Protein AF-A0AAW0FNQ1-F1 (afdb_monomer)

Secondary structure (DSSP, 8-state):
--TT-SS-SSS--HHHHHHHHHHTSTTS-HHHHHHHHHHHH-SS-SSEEEHHHHHHHHHHHHTTSS-HHHHHHHHHHHHHHH-SS-SSEEEHHHHHHHHHHHHT---

Structure (mmCIF, N/CA/C/O backbone):
data_AF-A0AAW0FNQ1-F1
#
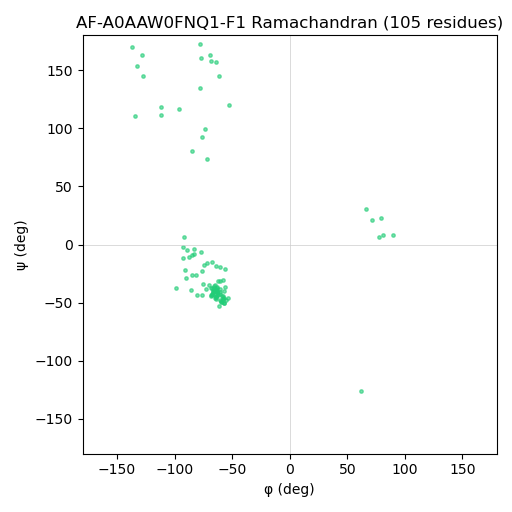_entry.id   AF-A0AAW0FNQ1-F1
#
loop_
_atom_site.group_PDB
_atom_site.id
_atom_site.type_symbol
_atom_site.label_atom_id
_atom_site.label_alt_id
_atom_site.label_comp_id
_atom_site.label_asym_id
_atom_site.label_entity_id
_atom_site.label_seq_id
_atom_site.pdbx_PDB_ins_code
_atom_site.Cartn_x
_atom_site.Cartn_y
_atom_site.Cartn_z
_atom_site.occupancy
_atom_site.B_iso_or_equiv
_atom_site.auth_seq_id
_atom_site.auth_comp_id
_atom_site.auth_asym_id
_atom_site.auth_atom_id
_atom_site.pdbx_PDB_model_num
ATOM 1 N N . MET A 1 1 ? 7.814 -6.799 -12.445 1.00 52.03 1 MET A N 1
ATOM 2 C CA . MET A 1 1 ? 6.897 -6.553 -11.308 1.00 52.03 1 MET A CA 1
ATOM 3 C C . MET A 1 1 ? 7.119 -5.100 -10.985 1.00 52.03 1 MET A C 1
ATOM 5 O O . MET A 1 1 ? 7.934 -4.783 -10.132 1.00 52.03 1 MET A O 1
ATOM 9 N N . ASP A 1 2 ? 6.530 -4.226 -11.792 1.00 63.97 2 ASP A N 1
ATOM 10 C CA . ASP A 1 2 ? 6.975 -2.843 -11.866 1.00 63.97 2 ASP A CA 1
ATOM 11 C C . ASP A 1 2 ? 5.741 -1.954 -11.821 1.00 63.97 2 ASP A C 1
ATOM 13 O O . ASP A 1 2 ? 4.928 -1.927 -12.737 1.00 63.97 2 ASP A O 1
ATOM 17 N N . VAL A 1 3 ? 5.583 -1.243 -10.705 1.00 67.25 3 VAL A N 1
ATOM 18 C CA . VAL A 1 3 ? 4.489 -0.284 -10.451 1.00 67.25 3 VAL A CA 1
ATOM 19 C C . VAL A 1 3 ? 4.425 0.799 -11.535 1.00 67.25 3 VAL A C 1
ATOM 21 O O . VAL A 1 3 ? 3.395 1.438 -11.728 1.00 67.25 3 VAL A O 1
ATOM 24 N N . PHE A 1 4 ? 5.537 0.995 -12.241 1.00 72.19 4 PHE A N 1
ATOM 25 C CA . PHE A 1 4 ? 5.675 1.953 -13.324 1.00 72.19 4 PHE A CA 1
ATOM 26 C C . PHE A 1 4 ? 5.337 1.372 -14.704 1.00 72.19 4 PHE A C 1
ATOM 28 O O . PHE A 1 4 ? 4.989 2.157 -15.566 1.00 72.19 4 PHE A O 1
ATOM 35 N N . ASP A 1 5 ? 5.398 0.052 -14.899 1.00 81.94 5 ASP A N 1
ATOM 36 C CA . ASP A 1 5 ? 5.090 -0.631 -16.170 1.00 81.94 5 ASP A CA 1
ATOM 37 C C . ASP A 1 5 ? 3.572 -0.876 -16.265 1.00 81.94 5 ASP A C 1
ATOM 39 O O . ASP A 1 5 ? 3.055 -1.923 -15.861 1.00 81.94 5 ASP A O 1
ATOM 43 N N . GLU A 1 6 ? 2.814 0.146 -16.658 1.00 79.25 6 GLU A N 1
ATOM 44 C CA . GLU A 1 6 ? 1.353 0.093 -16.728 1.00 79.25 6 GLU A CA 1
ATOM 45 C C . GLU A 1 6 ? 0.871 -0.813 -17.864 1.00 79.25 6 GLU A C 1
ATOM 47 O O . GLU A 1 6 ? -0.140 -1.500 -17.687 1.00 79.25 6 GLU A O 1
ATOM 52 N N . ASP A 1 7 ? 1.592 -0.856 -18.985 1.00 82.56 7 ASP A N 1
ATOM 53 C CA . ASP A 1 7 ? 1.212 -1.654 -20.154 1.00 82.56 7 ASP A CA 1
ATOM 54 C C . ASP A 1 7 ? 1.664 -3.126 -20.088 1.00 82.56 7 ASP A C 1
ATOM 56 O O . ASP A 1 7 ? 1.200 -3.954 -20.880 1.00 82.56 7 ASP A O 1
ATOM 60 N N . GLY A 1 8 ? 2.495 -3.479 -19.102 1.00 81.56 8 GLY A N 1
ATOM 61 C CA . GLY A 1 8 ? 2.988 -4.837 -18.891 1.00 81.56 8 GLY A CA 1
ATOM 62 C C . GLY A 1 8 ? 4.006 -5.267 -19.945 1.00 81.56 8 GLY A C 1
ATOM 63 O O . GLY A 1 8 ? 4.191 -6.469 -20.166 1.00 81.56 8 GLY A O 1
ATOM 64 N N . SER A 1 9 ? 4.647 -4.311 -20.621 1.00 84.69 9 SER A N 1
ATOM 65 C CA . SER A 1 9 ? 5.669 -4.557 -21.639 1.00 84.69 9 SER A CA 1
ATOM 66 C C . SER A 1 9 ? 6.952 -5.162 -21.064 1.00 84.69 9 SER A C 1
ATOM 68 O O . SER A 1 9 ? 7.777 -5.690 -21.817 1.00 84.69 9 SER A O 1
ATOM 70 N N . GLY A 1 10 ? 7.135 -5.120 -19.741 1.00 82.69 10 GLY A N 1
ATOM 71 C CA . GLY A 1 10 ? 8.364 -5.517 -19.058 1.00 82.69 10 GLY A CA 1
ATOM 72 C C . GLY A 1 10 ? 9.465 -4.458 -19.145 1.00 82.69 10 GLY A C 1
ATOM 73 O O . GLY A 1 10 ? 10.600 -4.717 -18.737 1.00 82.69 10 GLY A O 1
ATOM 74 N N . THR A 1 11 ? 9.153 -3.278 -19.684 1.00 84.12 11 THR A N 1
ATOM 75 C CA . THR A 1 11 ? 10.036 -2.112 -19.759 1.00 84.12 11 THR A CA 1
ATOM 76 C C . THR A 1 11 ? 9.286 -0.877 -19.294 1.00 84.12 11 THR A C 1
ATOM 78 O O . THR A 1 11 ? 8.077 -0.829 -19.405 1.00 84.12 11 THR A O 1
ATOM 81 N N . ILE A 1 12 ? 10.004 0.126 -18.787 1.00 84.75 12 ILE A N 1
ATOM 82 C CA . ILE A 1 12 ? 9.392 1.406 -18.418 1.00 84.75 12 ILE A CA 1
ATOM 83 C C . ILE A 1 12 ? 9.584 2.368 -19.587 1.00 84.75 12 ILE A C 1
ATOM 85 O O . ILE A 1 12 ? 10.724 2.722 -19.917 1.00 84.75 12 ILE A O 1
ATOM 89 N N . ASP A 1 13 ? 8.490 2.803 -20.201 1.00 85.38 13 ASP A N 1
ATOM 90 C CA . ASP A 1 13 ? 8.519 3.834 -21.227 1.00 85.38 13 ASP A CA 1
ATOM 91 C C . ASP A 1 13 ? 8.661 5.249 -20.626 1.00 85.38 13 ASP A C 1
ATOM 93 O O . ASP A 1 13 ? 8.657 5.477 -19.412 1.00 85.38 13 ASP A O 1
ATOM 97 N N . PHE A 1 14 ? 8.853 6.253 -21.484 1.00 83.00 14 PHE A N 1
ATOM 98 C CA . PHE A 1 14 ? 9.047 7.623 -21.008 1.00 83.00 14 PHE A CA 1
ATOM 99 C C . PHE A 1 14 ? 7.803 8.200 -20.314 1.00 83.00 14 PHE A C 1
ATOM 101 O O . PHE A 1 14 ? 7.930 8.963 -19.355 1.00 83.00 14 PHE A O 1
ATOM 108 N N . GLN A 1 15 ? 6.604 7.865 -20.785 1.00 83.81 15 GLN A N 1
ATOM 109 C CA . GLN A 1 15 ? 5.351 8.328 -20.199 1.00 83.81 15 GLN A CA 1
ATOM 110 C C . GLN A 1 15 ? 5.135 7.704 -18.817 1.00 83.81 15 GLN A C 1
ATOM 112 O O . GLN A 1 15 ? 4.805 8.418 -17.867 1.00 83.81 15 GLN A O 1
ATOM 117 N N . GLU A 1 16 ? 5.376 6.409 -18.692 1.00 83.75 16 GLU A N 1
ATOM 118 C CA . GLU A 1 16 ? 5.364 5.638 -17.453 1.00 83.75 16 GLU A CA 1
ATOM 119 C C . GLU A 1 16 ? 6.360 6.190 -16.431 1.00 83.75 16 GLU A C 1
ATOM 121 O O . GLU A 1 16 ? 6.008 6.486 -15.284 1.00 83.75 16 GLU A O 1
ATOM 126 N N . PHE A 1 17 ? 7.588 6.459 -16.876 1.00 81.06 17 PHE A N 1
ATOM 127 C CA . PHE A 1 17 ? 8.627 7.068 -16.054 1.00 81.06 17 PHE A CA 1
ATOM 128 C C . PHE A 1 17 ? 8.221 8.453 -15.525 1.00 81.06 17 PHE A C 1
ATOM 130 O O . PHE A 1 17 ? 8.336 8.733 -14.327 1.00 81.06 17 PHE A O 1
ATOM 137 N N . ILE A 1 18 ? 7.718 9.333 -16.399 1.00 82.88 18 ILE A N 1
ATOM 138 C CA . ILE A 1 18 ? 7.280 10.683 -16.014 1.00 82.88 18 ILE A CA 1
ATOM 139 C C . ILE A 1 18 ? 6.067 10.627 -15.084 1.00 82.88 18 ILE A C 1
ATOM 141 O O . ILE A 1 18 ? 6.014 11.378 -14.108 1.00 82.88 18 ILE A O 1
ATOM 145 N N . THR A 1 19 ? 5.121 9.727 -15.346 1.00 79.25 19 THR A N 1
ATOM 146 C CA . THR A 1 19 ? 3.940 9.515 -14.501 1.00 79.25 19 THR A CA 1
ATOM 147 C C . THR A 1 19 ? 4.368 9.096 -13.100 1.00 79.25 19 THR A C 1
ATOM 149 O O . THR A 1 19 ? 3.967 9.731 -12.121 1.00 79.25 19 THR A O 1
ATOM 152 N N . GLY A 1 20 ? 5.284 8.133 -13.005 1.00 79.50 20 GLY A N 1
ATOM 153 C CA . GLY A 1 20 ? 5.875 7.697 -11.748 1.00 79.50 20 GLY A CA 1
ATOM 154 C C . GLY A 1 20 ? 6.559 8.814 -10.964 1.00 79.50 20 GLY A C 1
ATOM 155 O O . GLY A 1 20 ? 6.264 9.030 -9.790 1.00 79.50 20 GLY A O 1
ATOM 156 N N . LEU A 1 21 ? 7.437 9.581 -11.614 1.00 79.62 21 LEU A N 1
ATOM 157 C CA . LEU A 1 21 ? 8.129 10.701 -10.969 1.00 79.62 21 LEU A CA 1
ATOM 158 C C . LEU A 1 21 ? 7.179 11.826 -10.550 1.00 79.62 21 LEU A C 1
ATOM 160 O O . LEU A 1 21 ? 7.387 12.467 -9.515 1.00 79.62 21 LEU A O 1
ATOM 164 N N . SER A 1 22 ? 6.127 12.069 -11.33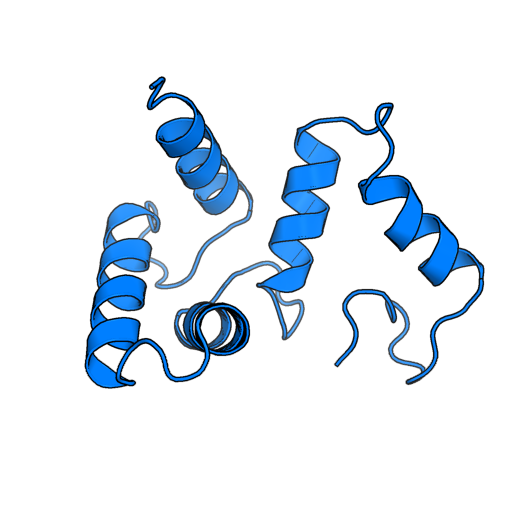3 1.00 81.75 22 SER A N 1
ATOM 165 C CA . SER A 1 22 ? 5.143 13.106 -11.034 1.00 81.75 22 SER A CA 1
ATOM 166 C C . SER A 1 22 ? 4.420 12.841 -9.713 1.00 81.75 22 SER A C 1
ATOM 168 O O . SER A 1 22 ? 4.133 13.795 -8.989 1.00 81.75 22 SER A O 1
ATOM 170 N N . ALA A 1 23 ? 4.230 11.576 -9.320 1.00 79.75 23 ALA A N 1
ATOM 171 C CA . ALA A 1 23 ? 3.617 11.216 -8.042 1.00 79.75 23 ALA A CA 1
ATOM 172 C C . ALA A 1 23 ? 4.378 11.802 -6.833 1.00 79.75 23 ALA A C 1
ATOM 174 O O . ALA A 1 23 ? 3.774 12.182 -5.828 1.00 79.75 23 ALA A O 1
ATOM 175 N N . PHE A 1 24 ? 5.697 11.975 -6.952 1.00 76.94 24 PHE A N 1
ATOM 176 C CA . PHE A 1 24 ? 6.557 12.512 -5.893 1.00 76.94 24 PHE A CA 1
ATOM 177 C C . PHE A 1 24 ? 6.697 14.039 -5.916 1.00 76.94 24 PHE A C 1
ATOM 179 O O . PHE A 1 24 ? 7.279 14.624 -5.0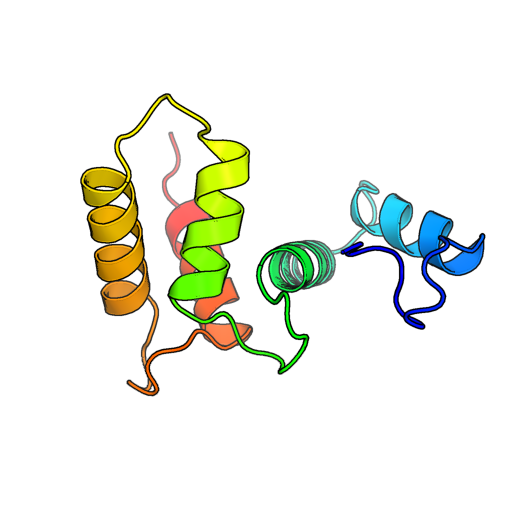00 1.00 76.94 24 PHE A O 1
ATOM 186 N N . SER A 1 25 ? 6.135 14.716 -6.920 1.00 83.25 25 SER A N 1
ATOM 187 C CA . SER A 1 25 ? 6.160 16.176 -7.001 1.00 83.25 25 SER A CA 1
ATOM 188 C C . SER A 1 25 ? 5.449 16.826 -5.807 1.00 83.25 25 SER A C 1
ATOM 190 O O . SER A 1 25 ? 4.418 16.363 -5.305 1.00 83.25 25 SER A O 1
ATOM 192 N N . GLY A 1 26 ? 5.973 17.970 -5.361 1.00 80.81 26 GLY A N 1
ATOM 193 C CA . GLY A 1 26 ? 5.330 18.796 -4.334 1.00 80.81 26 GLY A CA 1
ATOM 194 C C . GLY A 1 26 ? 3.973 19.367 -4.767 1.00 80.81 26 GLY A C 1
ATOM 195 O O . GLY A 1 26 ? 3.184 19.757 -3.915 1.00 80.81 26 GLY A O 1
ATOM 196 N N . LYS A 1 27 ? 3.688 19.393 -6.077 1.00 83.69 27 LYS A N 1
ATOM 197 C CA . LYS A 1 27 ? 2.421 19.888 -6.644 1.00 83.69 27 LYS A CA 1
ATOM 198 C C . LYS A 1 27 ? 1.325 18.821 -6.722 1.00 83.69 27 LYS A C 1
ATOM 200 O O . LYS A 1 27 ? 0.181 19.159 -7.007 1.00 83.69 27 LYS A O 1
ATOM 205 N N . THR A 1 28 ? 1.668 17.558 -6.491 1.00 83.75 28 THR A N 1
ATOM 206 C CA . THR A 1 28 ? 0.740 16.432 -6.612 1.00 83.75 28 THR A CA 1
ATOM 207 C C . THR A 1 28 ? -0.172 16.366 -5.401 1.00 83.75 28 THR A C 1
ATOM 209 O O . THR A 1 28 ? 0.284 16.504 -4.261 1.00 83.75 28 THR A O 1
ATOM 212 N N . SER A 1 29 ? -1.467 16.175 -5.649 1.00 87.12 29 SER A N 1
ATOM 213 C CA . SER A 1 29 ? -2.469 16.164 -4.591 1.00 87.12 29 SER A CA 1
ATOM 214 C C . SER A 1 29 ? -2.245 14.996 -3.623 1.00 87.12 29 SER A C 1
ATOM 216 O O . SER A 1 29 ? -1.642 13.975 -3.966 1.00 87.12 29 SER A O 1
ATOM 218 N N . LYS A 1 30 ? -2.753 15.122 -2.391 1.00 84.50 30 LYS A N 1
ATOM 219 C CA . LYS A 1 30 ? -2.687 14.030 -1.407 1.00 84.50 30 LYS A CA 1
ATOM 220 C C . LYS A 1 30 ? -3.356 12.758 -1.941 1.00 84.50 30 LYS A C 1
ATOM 222 O O . LYS A 1 30 ? -2.826 11.672 -1.738 1.00 84.50 30 LYS A O 1
ATOM 227 N N . ILE A 1 31 ? -4.489 12.893 -2.635 1.00 87.56 31 ILE A N 1
ATOM 228 C CA . ILE A 1 31 ? -5.242 11.743 -3.144 1.00 87.56 31 ILE A CA 1
ATOM 229 C C . ILE A 1 31 ? -4.482 11.007 -4.251 1.00 87.56 31 ILE A C 1
ATOM 231 O O . ILE A 1 31 ? -4.468 9.781 -4.252 1.00 87.56 31 ILE A O 1
ATOM 235 N N . ASP A 1 32 ? -3.771 11.727 -5.120 1.00 87.56 32 ASP A N 1
ATOM 236 C CA . ASP A 1 32 ? -2.959 11.110 -6.174 1.00 87.56 32 ASP A CA 1
ATOM 237 C C . ASP A 1 32 ? -1.752 10.369 -5.586 1.00 87.56 32 ASP A C 1
ATOM 239 O O . ASP A 1 32 ? -1.419 9.273 -6.029 1.00 87.56 32 ASP A O 1
ATOM 243 N N . LYS A 1 33 ? -1.142 10.913 -4.522 1.00 85.75 33 LYS A N 1
ATOM 244 C CA . LYS A 1 33 ? -0.080 10.221 -3.771 1.00 85.75 33 LYS A CA 1
ATOM 245 C C . LYS A 1 33 ? -0.585 8.942 -3.114 1.00 85.75 33 LYS A C 1
ATOM 247 O O . LYS A 1 33 ? 0.108 7.931 -3.146 1.00 85.75 33 LYS A O 1
ATOM 252 N N . LEU A 1 34 ? -1.789 8.976 -2.543 1.00 89.25 34 LEU A N 1
ATOM 253 C CA . LEU A 1 34 ? -2.414 7.795 -1.948 1.00 89.25 34 LEU A CA 1
ATOM 254 C C . LEU A 1 34 ? -2.767 6.750 -3.005 1.00 89.25 34 LEU A C 1
ATOM 256 O O . LEU A 1 34 ? -2.537 5.573 -2.769 1.00 89.25 34 LEU A O 1
ATOM 260 N N . ARG A 1 35 ? -3.256 7.162 -4.181 1.00 90.50 35 ARG A N 1
ATOM 261 C CA . ARG A 1 35 ? -3.491 6.248 -5.312 1.00 90.50 35 ARG A CA 1
ATOM 262 C C . ARG A 1 35 ? -2.206 5.595 -5.791 1.00 90.50 35 ARG A C 1
ATOM 264 O O . ARG A 1 35 ? -2.190 4.397 -6.041 1.00 90.50 35 ARG A O 1
ATOM 271 N N . PHE A 1 36 ? -1.133 6.370 -5.901 1.00 87.94 36 PHE A N 1
ATOM 272 C CA . PHE A 1 36 ? 0.164 5.824 -6.274 1.00 87.94 36 PHE A CA 1
ATOM 273 C C . PHE A 1 36 ? 0.679 4.834 -5.222 1.00 87.94 36 PHE A C 1
ATOM 275 O O . PHE A 1 36 ? 1.124 3.751 -5.577 1.00 87.94 36 PHE A O 1
ATOM 282 N N . ALA A 1 37 ? 0.556 5.161 -3.931 1.00 88.31 37 ALA A N 1
ATOM 283 C CA . ALA A 1 37 ? 0.902 4.235 -2.857 1.00 88.31 37 ALA A CA 1
ATOM 284 C C . ALA A 1 37 ? 0.058 2.953 -2.910 1.00 88.31 37 ALA A C 1
ATOM 286 O O . ALA A 1 37 ? 0.614 1.872 -2.783 1.00 88.31 37 ALA A O 1
ATOM 287 N N . PHE A 1 38 ? -1.250 3.062 -3.154 1.00 91.62 38 PHE A N 1
ATOM 288 C CA . PHE A 1 38 ? -2.148 1.915 -3.293 1.00 91.62 38 PHE A CA 1
ATOM 289 C C . PHE A 1 38 ? -1.686 0.959 -4.402 1.00 91.62 38 PHE A C 1
ATOM 291 O O . PHE A 1 38 ? -1.545 -0.230 -4.149 1.00 91.62 38 PHE A O 1
ATOM 298 N N . LYS A 1 39 ? -1.318 1.489 -5.578 1.00 90.31 39 LYS A N 1
ATOM 299 C CA . LYS A 1 39 ? -0.764 0.705 -6.701 1.00 90.31 39 LYS A CA 1
ATOM 300 C C . LYS A 1 39 ? 0.545 -0.033 -6.383 1.00 90.31 39 LYS A C 1
ATOM 302 O O . LYS A 1 39 ? 0.929 -0.923 -7.129 1.00 90.31 39 LYS A O 1
ATOM 307 N N . ILE A 1 40 ? 1.278 0.368 -5.341 1.00 87.50 40 ILE A N 1
ATOM 308 C CA . ILE A 1 40 ? 2.475 -0.367 -4.900 1.00 87.50 40 ILE A CA 1
ATOM 309 C C . ILE A 1 40 ? 2.072 -1.641 -4.150 1.00 87.50 40 ILE A C 1
ATOM 311 O O . ILE A 1 40 ? 2.793 -2.632 -4.226 1.00 87.50 40 ILE A O 1
ATOM 315 N N . TYR A 1 41 ? 0.957 -1.596 -3.417 1.00 90.50 41 TYR A N 1
ATOM 316 C CA . TYR A 1 41 ? 0.446 -2.721 -2.636 1.00 90.50 41 TYR A CA 1
ATOM 317 C C . TYR A 1 41 ? -0.424 -3.673 -3.459 1.00 90.50 41 TYR A C 1
ATOM 319 O O . TYR A 1 41 ? -0.290 -4.871 -3.267 1.00 90.50 41 TYR A O 1
ATOM 327 N N . ASP A 1 42 ? -1.264 -3.151 -4.353 1.00 93.56 42 ASP A N 1
ATOM 328 C CA . ASP A 1 42 ? -2.101 -3.919 -5.289 1.00 93.56 42 ASP A CA 1
ATOM 329 C C . ASP A 1 42 ? -1.227 -4.458 -6.440 1.00 93.56 42 ASP A C 1
ATOM 331 O O . ASP A 1 42 ? -0.911 -3.750 -7.403 1.00 93.56 42 ASP A O 1
ATOM 335 N N . ILE A 1 43 ? -0.731 -5.685 -6.275 1.00 87.81 43 ILE A N 1
ATOM 336 C CA . ILE A 1 43 ? 0.268 -6.307 -7.152 1.00 87.81 43 ILE A CA 1
ATOM 337 C C . ILE A 1 43 ? -0.404 -6.866 -8.402 1.00 87.81 43 ILE A C 1
ATOM 339 O O . ILE A 1 43 ? 0.155 -6.743 -9.499 1.00 87.81 43 ILE A O 1
ATOM 343 N N . ASP A 1 44 ? -1.550 -7.524 -8.239 1.00 90.56 44 ASP A N 1
ATOM 344 C CA . ASP A 1 44 ? -2.276 -8.144 -9.346 1.00 90.56 44 ASP A CA 1
ATOM 345 C C . ASP A 1 44 ? -3.180 -7.166 -10.118 1.00 90.56 44 ASP A C 1
ATOM 347 O O . ASP A 1 44 ? -3.612 -7.486 -11.232 1.00 90.56 44 ASP A O 1
ATOM 351 N N . ARG A 1 45 ? -3.335 -5.937 -9.606 1.00 89.56 45 ARG A N 1
ATOM 352 C CA . ARG A 1 45 ? -4.093 -4.826 -10.197 1.00 89.56 45 ARG A CA 1
ATOM 353 C C . ARG A 1 45 ? -5.591 -5.100 -10.267 1.00 89.56 45 ARG A C 1
ATOM 355 O O . ARG A 1 45 ? -6.260 -4.595 -11.177 1.00 89.56 45 ARG A O 1
ATOM 362 N N . ASP A 1 46 ? -6.130 -5.877 -9.333 1.00 93.69 46 ASP A N 1
ATOM 363 C CA . ASP A 1 46 ? -7.569 -6.124 -9.235 1.00 93.69 46 ASP A CA 1
ATOM 364 C C . ASP A 1 46 ? -8.346 -4.948 -8.603 1.00 93.69 46 ASP A C 1
ATOM 366 O O . ASP A 1 46 ? -9.583 -4.923 -8.641 1.00 93.69 46 ASP A O 1
ATOM 370 N N . GLY A 1 47 ? -7.634 -3.930 -8.103 1.00 94.69 47 GLY A N 1
ATOM 371 C CA . GLY A 1 47 ? -8.201 -2.747 -7.461 1.00 94.69 47 GLY A CA 1
ATOM 372 C C . GLY A 1 47 ? -8.395 -2.895 -5.952 1.00 94.69 47 GLY A C 1
ATOM 373 O O . GLY A 1 47 ? -9.002 -2.011 -5.335 1.00 94.69 47 GLY A O 1
ATOM 374 N N . TYR A 1 48 ? -7.883 -3.972 -5.365 1.00 96.62 48 TYR A N 1
ATOM 375 C CA . TYR A 1 48 ? -7.906 -4.274 -3.947 1.00 96.62 48 TYR A CA 1
ATOM 376 C C . TYR A 1 48 ? -6.498 -4.615 -3.454 1.00 96.62 48 TYR A C 1
ATOM 378 O O . TYR A 1 48 ? -5.588 -4.877 -4.224 1.00 96.62 48 TYR A O 1
ATOM 386 N N . ILE A 1 49 ? -6.300 -4.566 -2.138 1.00 96.56 49 ILE A N 1
ATOM 387 C CA . ILE A 1 49 ? -5.082 -5.087 -1.512 1.00 96.56 49 ILE A CA 1
ATOM 388 C C . ILE A 1 49 ? -5.473 -6.311 -0.698 1.00 96.56 49 ILE A C 1
ATOM 390 O O . ILE A 1 49 ? -6.147 -6.202 0.330 1.00 96.56 49 ILE A O 1
ATOM 394 N N . GLY A 1 50 ? -5.036 -7.479 -1.147 1.00 96.31 50 GLY A N 1
ATOM 395 C CA . GLY A 1 50 ? -5.181 -8.725 -0.412 1.00 96.31 50 GLY A CA 1
ATOM 396 C C . GLY A 1 50 ? -4.175 -8.855 0.736 1.00 96.31 50 GLY A C 1
ATOM 397 O O . GLY A 1 50 ? -3.104 -8.243 0.749 1.00 96.31 50 GLY A O 1
ATOM 398 N N . ASN A 1 51 ? -4.479 -9.743 1.688 1.00 95.75 51 ASN A N 1
ATOM 399 C CA . ASN A 1 51 ? -3.589 -10.065 2.812 1.00 95.75 51 ASN A CA 1
ATOM 400 C C . ASN A 1 51 ? -2.174 -10.474 2.345 1.00 95.75 51 ASN A C 1
ATOM 402 O O . ASN A 1 51 ? -1.173 -9.969 2.854 1.00 95.75 51 ASN A O 1
ATOM 406 N N . GLY A 1 52 ? -2.093 -11.344 1.333 1.00 95.12 52 GLY A N 1
ATOM 407 C CA . GLY A 1 52 ? -0.817 -11.815 0.792 1.00 95.12 52 GLY A CA 1
ATOM 408 C C . GLY A 1 52 ? -0.010 -10.711 0.109 1.00 95.12 52 GLY A C 1
ATOM 409 O O . GLY A 1 52 ? 1.209 -10.654 0.261 1.00 95.12 52 GLY A O 1
ATOM 410 N N . GLU A 1 53 ? -0.673 -9.800 -0.599 1.00 94.69 53 GLU A N 1
ATOM 411 C CA . GLU A 1 53 ? -0.005 -8.679 -1.261 1.00 94.69 53 GLU A CA 1
ATOM 412 C C . GLU A 1 53 ? 0.550 -7.686 -0.239 1.00 94.69 53 GLU A C 1
ATOM 414 O O . GLU A 1 53 ? 1.719 -7.292 -0.309 1.00 94.69 53 GLU A O 1
ATOM 419 N N . LEU A 1 54 ? -0.243 -7.379 0.793 1.00 93.50 54 LEU A N 1
ATOM 420 C CA . LEU A 1 54 ? 0.193 -6.562 1.919 1.00 93.50 54 LEU A CA 1
ATOM 421 C C . LEU A 1 54 ? 1.417 -7.176 2.617 1.00 93.50 54 LEU A C 1
ATOM 423 O O . LEU A 1 54 ? 2.389 -6.465 2.889 1.00 93.50 54 LEU A O 1
ATOM 427 N N . PHE A 1 55 ? 1.409 -8.492 2.853 1.00 94.44 55 PHE A N 1
ATOM 428 C CA . PHE A 1 55 ? 2.550 -9.213 3.420 1.00 94.44 55 PHE A CA 1
ATOM 429 C C . PHE A 1 55 ? 3.801 -9.089 2.549 1.00 94.44 55 PHE A C 1
ATOM 431 O O . PHE A 1 55 ? 4.867 -8.740 3.061 1.00 94.44 55 PHE A O 1
ATOM 438 N N . ILE A 1 56 ? 3.685 -9.342 1.241 1.00 92.31 56 ILE A N 1
ATOM 439 C CA . ILE A 1 56 ? 4.816 -9.291 0.304 1.00 92.31 56 ILE A CA 1
ATOM 440 C C . ILE A 1 56 ? 5.473 -7.912 0.346 1.00 92.31 56 ILE A C 1
ATOM 442 O O . ILE A 1 56 ? 6.689 -7.809 0.536 1.00 92.31 56 ILE A O 1
ATOM 446 N N . VAL A 1 57 ? 4.677 -6.850 0.228 1.00 89.31 57 VAL A N 1
ATOM 447 C CA . VAL A 1 57 ? 5.205 -5.485 0.198 1.00 89.31 57 VAL A CA 1
ATOM 448 C C . VAL A 1 57 ? 5.817 -5.097 1.542 1.00 89.31 57 VAL A C 1
ATOM 450 O O . VAL A 1 57 ? 6.935 -4.575 1.575 1.00 89.31 57 VAL A O 1
ATOM 453 N N . MET A 1 58 ? 5.171 -5.414 2.670 1.00 88.44 58 MET A N 1
ATOM 454 C CA . MET A 1 58 ? 5.772 -5.152 3.982 1.00 88.44 58 MET A CA 1
ATOM 455 C C . MET A 1 58 ? 7.064 -5.954 4.199 1.00 88.44 58 MET A C 1
ATOM 457 O O . MET A 1 58 ? 8.027 -5.425 4.763 1.00 88.44 58 MET A O 1
ATOM 461 N N . LYS A 1 59 ? 7.137 -7.199 3.710 1.00 89.75 59 LYS A N 1
ATOM 462 C CA . LYS A 1 59 ? 8.342 -8.030 3.808 1.00 89.75 59 LYS A CA 1
ATOM 463 C C . LYS A 1 59 ? 9.504 -7.432 3.026 1.00 89.75 59 LYS A C 1
ATOM 465 O O . LYS A 1 59 ? 10.632 -7.447 3.518 1.00 89.75 59 LYS A O 1
ATOM 470 N N . MET A 1 60 ? 9.238 -6.859 1.853 1.00 86.62 60 MET A N 1
ATOM 471 C CA . MET A 1 60 ? 10.249 -6.142 1.072 1.00 86.62 60 MET A CA 1
ATOM 472 C C . MET A 1 60 ? 10.781 -4.904 1.808 1.00 86.62 60 MET A C 1
ATOM 474 O O . MET A 1 60 ? 11.978 -4.634 1.744 1.00 86.62 60 MET A O 1
ATOM 478 N N . MET A 1 61 ? 9.928 -4.178 2.542 1.00 82.19 61 MET A N 1
ATOM 479 C CA . MET A 1 61 ? 10.333 -2.977 3.287 1.00 82.19 61 MET A CA 1
ATOM 480 C C . MET A 1 61 ? 11.094 -3.291 4.583 1.00 82.19 61 MET A C 1
ATOM 482 O O . MET A 1 61 ? 12.092 -2.644 4.896 1.00 82.19 61 MET A O 1
ATOM 486 N N . VAL A 1 62 ? 10.623 -4.273 5.356 1.00 84.12 62 VAL A N 1
ATOM 487 C CA . VAL A 1 62 ? 11.184 -4.617 6.674 1.00 84.12 62 VAL A CA 1
ATOM 488 C C . VAL A 1 62 ? 12.374 -5.577 6.555 1.00 84.12 62 VAL A C 1
ATOM 490 O O . VAL A 1 62 ? 13.258 -5.597 7.419 1.00 84.12 62 VAL A O 1
ATOM 493 N N . GLY A 1 63 ? 12.433 -6.368 5.484 1.00 80.38 63 GLY A N 1
ATOM 494 C CA . GLY A 1 63 ? 13.491 -7.339 5.239 1.00 80.38 63 GLY A CA 1
ATOM 495 C C . GLY A 1 63 ? 13.554 -8.419 6.324 1.00 80.38 63 GLY A C 1
ATOM 496 O O . GLY A 1 63 ? 12.569 -9.092 6.624 1.00 80.38 63 GLY A O 1
ATOM 497 N N . LYS A 1 64 ? 14.741 -8.603 6.915 1.00 84.69 64 LYS A N 1
ATOM 498 C CA . LYS A 1 64 ? 15.001 -9.614 7.961 1.00 84.69 64 LYS A CA 1
ATOM 499 C C . LYS A 1 64 ? 14.812 -9.095 9.390 1.00 84.69 64 LYS A C 1
ATOM 501 O O . LYS A 1 64 ? 15.151 -9.802 10.332 1.00 84.69 64 LYS A O 1
ATOM 506 N N . ASN A 1 65 ? 14.316 -7.869 9.556 1.00 83.69 65 ASN A N 1
ATOM 507 C CA . ASN A 1 65 ? 14.151 -7.271 10.883 1.00 8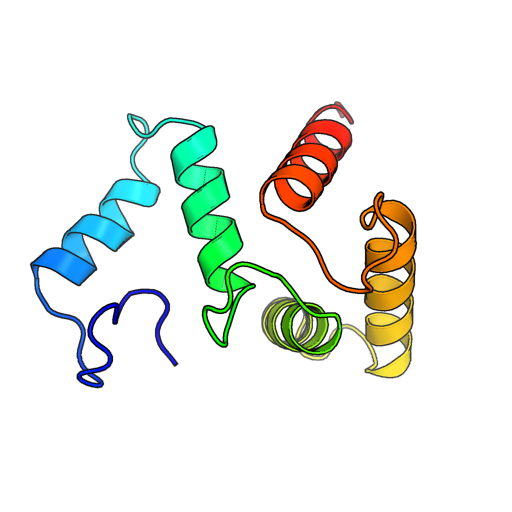3.69 65 ASN A CA 1
ATOM 508 C C . ASN A 1 65 ? 12.968 -7.862 11.667 1.00 83.69 65 ASN A C 1
ATOM 510 O O . ASN A 1 65 ? 12.930 -7.710 12.882 1.00 83.69 65 ASN A O 1
ATOM 514 N N . LEU A 1 66 ? 12.035 -8.534 10.986 1.00 86.56 66 LEU A N 1
ATOM 515 C CA . LEU A 1 66 ? 10.925 -9.273 11.589 1.00 86.56 66 LEU A CA 1
ATOM 516 C C . LEU A 1 66 ? 10.885 -10.702 11.043 1.00 86.56 66 LEU A C 1
ATOM 518 O O . LEU A 1 66 ? 11.177 -10.926 9.857 1.00 86.56 66 LEU A O 1
ATOM 522 N N . GLN A 1 67 ? 10.503 -11.646 11.907 1.00 93.31 67 GLN A N 1
ATOM 523 C CA . GLN A 1 67 ? 10.167 -13.004 11.482 1.00 93.31 67 GLN A CA 1
ATOM 524 C C . GLN A 1 67 ? 8.872 -13.003 10.666 1.00 93.31 67 GLN A C 1
ATOM 526 O O . GLN A 1 67 ? 8.062 -12.076 10.753 1.00 93.31 67 GLN A O 1
ATOM 531 N N . ASP A 1 68 ? 8.686 -14.039 9.854 1.00 92.56 68 ASP A N 1
ATOM 532 C CA . ASP A 1 68 ? 7.526 -14.143 8.966 1.00 92.56 68 ASP A CA 1
ATOM 533 C C . ASP A 1 68 ? 6.228 -14.230 9.780 1.00 92.56 68 ASP A C 1
ATOM 535 O O . ASP A 1 68 ? 5.248 -13.575 9.437 1.00 92.56 68 ASP A O 1
ATOM 539 N N . GLU A 1 69 ? 6.239 -14.935 10.913 1.00 94.56 69 GLU A N 1
ATOM 540 C CA . GLU A 1 69 ? 5.076 -15.057 11.795 1.00 94.56 69 GLU A CA 1
ATOM 541 C C . GLU A 1 69 ? 4.702 -13.726 12.461 1.00 94.56 69 GLU A C 1
ATOM 543 O O . GLU A 1 69 ? 3.524 -13.388 12.555 1.00 94.56 69 GLU A O 1
ATOM 548 N N . GLU A 1 70 ? 5.693 -12.951 12.910 1.00 93.56 70 GLU A N 1
ATOM 549 C CA . GLU A 1 70 ? 5.464 -11.631 13.513 1.00 93.56 70 GLU A CA 1
ATOM 550 C C . GLU A 1 70 ? 4.912 -10.649 12.480 1.00 93.56 70 GLU A C 1
ATOM 552 O O . GLU A 1 70 ? 3.990 -9.884 12.765 1.00 93.56 70 GLU A O 1
ATOM 557 N N . LEU A 1 71 ? 5.453 -10.692 11.259 1.00 93.38 71 LEU A N 1
ATOM 558 C CA . LEU A 1 71 ? 4.960 -9.874 10.164 1.00 93.38 71 LEU A CA 1
ATOM 559 C C . LEU A 1 71 ? 3.525 -10.257 9.788 1.00 93.38 71 LEU A C 1
ATOM 561 O O . LEU A 1 71 ? 2.689 -9.369 9.632 1.00 93.38 71 LEU A O 1
ATOM 565 N N . GLN A 1 72 ? 3.223 -11.553 9.699 1.00 95.19 72 GLN A N 1
ATOM 566 C CA . GLN A 1 72 ? 1.878 -12.030 9.388 1.00 95.19 72 GLN A CA 1
ATOM 567 C C . GLN A 1 72 ? 0.864 -11.568 10.440 1.00 95.19 72 GLN A C 1
ATOM 569 O O . GLN A 1 72 ? -0.202 -11.081 10.083 1.00 95.19 72 GLN A O 1
ATOM 574 N N . GLN A 1 73 ? 1.214 -11.603 11.729 1.00 94.88 73 GLN A N 1
ATOM 575 C CA . GLN A 1 73 ? 0.339 -11.089 12.791 1.00 94.88 73 GLN A CA 1
ATOM 576 C C . GLN A 1 73 ? 0.037 -9.590 12.640 1.00 94.88 73 GLN A C 1
ATOM 578 O O . GLN A 1 73 ? -1.086 -9.152 12.902 1.00 94.88 73 GLN A O 1
ATOM 583 N N . ILE A 1 74 ? 1.022 -8.788 12.221 1.00 92.06 74 ILE A N 1
ATOM 584 C CA . ILE A 1 74 ? 0.831 -7.353 11.962 1.00 92.06 74 ILE A CA 1
ATOM 585 C C . ILE A 1 74 ? -0.086 -7.144 10.754 1.00 92.06 74 ILE A C 1
ATOM 587 O O . ILE A 1 74 ? -0.968 -6.282 10.801 1.00 92.06 74 ILE A O 1
ATOM 591 N N . VAL A 1 75 ? 0.109 -7.927 9.693 1.00 93.75 75 VAL A N 1
ATOM 592 C CA . VAL A 1 75 ? -0.725 -7.903 8.487 1.00 93.75 75 VAL A CA 1
ATOM 593 C C . VAL A 1 75 ? -2.166 -8.265 8.839 1.00 93.75 75 VAL A C 1
ATOM 595 O O . VAL A 1 75 ? -3.060 -7.465 8.580 1.00 93.75 75 VAL A O 1
ATOM 598 N N . ASP A 1 76 ? -2.392 -9.387 9.520 1.00 94.50 76 ASP A N 1
ATOM 599 C CA . ASP A 1 76 ? -3.727 -9.860 9.903 1.00 94.50 76 ASP A CA 1
ATOM 600 C C . ASP A 1 76 ? -4.463 -8.840 10.774 1.00 94.50 76 ASP A C 1
ATOM 602 O O . ASP A 1 76 ? -5.627 -8.522 10.529 1.00 94.50 76 ASP A O 1
ATOM 606 N N . LYS A 1 77 ? -3.767 -8.263 11.761 1.00 92.88 77 LYS A N 1
ATOM 607 C CA . LYS A 1 77 ? -4.333 -7.207 12.602 1.00 92.88 77 LYS A CA 1
ATOM 608 C C . LYS A 1 77 ? -4.672 -5.957 11.790 1.00 92.88 77 LYS A C 1
ATOM 610 O O . LYS A 1 77 ? -5.709 -5.347 12.022 1.00 92.88 77 LYS A O 1
ATOM 615 N N . THR A 1 78 ? -3.810 -5.578 10.848 1.00 91.62 78 THR A N 1
ATOM 616 C CA . THR A 1 78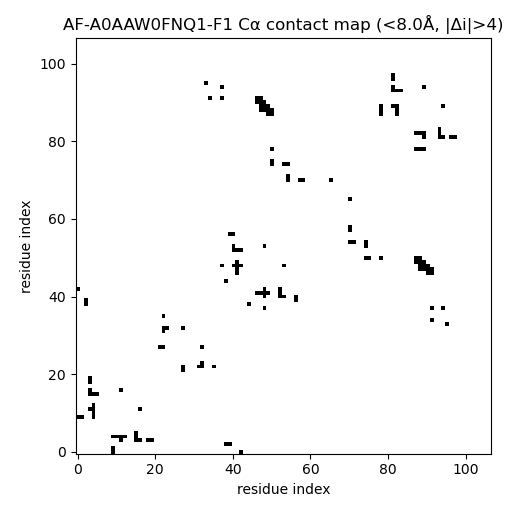 ? -4.055 -4.421 9.978 1.00 91.62 78 THR A CA 1
ATOM 617 C C . THR A 1 78 ? -5.283 -4.650 9.108 1.00 91.62 78 THR A C 1
ATOM 619 O O . THR A 1 78 ? -6.120 -3.759 9.046 1.00 91.62 78 THR A O 1
ATOM 622 N N . MET A 1 79 ? -5.423 -5.834 8.504 1.00 93.31 79 MET A N 1
ATOM 623 C CA . MET A 1 79 ? -6.604 -6.201 7.718 1.00 93.31 79 MET A CA 1
ATOM 624 C C . MET A 1 79 ? -7.867 -6.123 8.573 1.00 93.31 79 MET A C 1
ATOM 626 O O . MET A 1 79 ? -8.804 -5.435 8.202 1.00 93.31 79 MET A O 1
ATOM 630 N N . MET A 1 80 ? -7.857 -6.723 9.767 1.00 92.75 80 MET A N 1
ATOM 631 C CA . MET A 1 80 ? -9.013 -6.729 10.670 1.00 92.75 80 MET A CA 1
ATOM 632 C C . MET A 1 80 ? -9.460 -5.325 11.118 1.00 92.75 80 MET A C 1
ATOM 634 O O . MET A 1 80 ? -10.637 -5.110 11.391 1.00 92.75 80 MET A O 1
ATOM 638 N N . GLU A 1 81 ? -8.532 -4.374 11.245 1.00 90.44 81 GLU A N 1
ATOM 639 C CA . GLU A 1 81 ? -8.845 -2.981 11.598 1.00 90.44 81 GLU A CA 1
ATOM 640 C C . GLU A 1 81 ? -9.314 -2.145 10.396 1.00 90.44 81 GLU A C 1
ATOM 642 O O . GLU A 1 81 ? -9.987 -1.128 10.579 1.00 90.44 81 GLU A O 1
ATOM 647 N N . ALA A 1 82 ? -8.895 -2.525 9.191 1.00 92.31 82 ALA A N 1
ATOM 648 C CA . ALA A 1 82 ? -9.029 -1.738 7.973 1.00 92.31 82 ALA A CA 1
ATOM 649 C C . ALA A 1 82 ? -10.217 -2.154 7.098 1.00 92.31 82 ALA A C 1
ATOM 651 O O . ALA A 1 82 ? -10.844 -1.277 6.509 1.00 92.31 82 ALA A O 1
ATOM 652 N N . ASP A 1 83 ? -10.491 -3.455 7.031 1.00 95.06 83 ASP A N 1
ATOM 653 C CA . ASP A 1 83 ? -11.571 -4.086 6.271 1.00 95.06 83 ASP A CA 1
ATOM 654 C C . ASP A 1 83 ? -12.913 -3.824 6.977 1.00 95.06 83 ASP A C 1
ATOM 656 O O . ASP A 1 83 ? -13.235 -4.425 8.008 1.00 95.06 83 ASP A O 1
ATOM 660 N N . GLN A 1 84 ? -13.657 -2.835 6.481 1.00 93.62 84 GLN A N 1
ATOM 661 C CA . 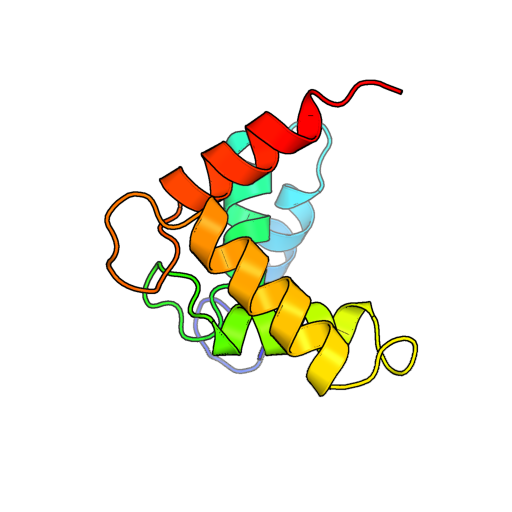GLN A 1 84 ? -14.908 -2.373 7.085 1.00 93.62 84 GLN A CA 1
ATOM 662 C C . GLN A 1 84 ? -16.116 -3.130 6.547 1.00 93.62 84 GLN A C 1
ATOM 664 O O . GLN A 1 84 ? -17.124 -3.233 7.256 1.00 93.62 84 GLN A O 1
ATOM 669 N N . ASP A 1 85 ? -16.042 -3.606 5.306 1.00 94.69 85 ASP A N 1
ATOM 670 C CA . ASP A 1 85 ? -17.129 -4.344 4.671 1.00 94.69 85 ASP A CA 1
ATOM 671 C C . ASP A 1 85 ? -17.017 -5.873 4.836 1.00 94.69 85 ASP A C 1
ATOM 673 O O . ASP A 1 85 ? -18.021 -6.577 4.680 1.00 94.69 85 ASP A O 1
ATOM 677 N N . GLY A 1 86 ? -15.868 -6.367 5.300 1.00 94.25 86 GLY A N 1
ATOM 678 C CA . GLY A 1 86 ? -15.620 -7.756 5.668 1.00 94.25 86 GLY A CA 1
ATOM 679 C C . GLY A 1 86 ? -15.358 -8.666 4.472 1.00 94.25 86 GLY A C 1
ATOM 680 O O . GLY A 1 86 ? -15.616 -9.873 4.571 1.00 94.25 86 GLY A O 1
ATOM 681 N N . ASP A 1 87 ? -14.915 -8.120 3.338 1.00 95.31 87 ASP A N 1
ATOM 682 C CA . ASP A 1 87 ? -14.648 -8.885 2.120 1.00 95.31 87 ASP A CA 1
ATOM 683 C C . ASP A 1 87 ? -13.259 -9.561 2.102 1.00 95.31 87 ASP A C 1
ATOM 685 O O . ASP A 1 87 ? -12.964 -10.365 1.208 1.00 95.31 87 ASP A O 1
ATOM 689 N N . GLY A 1 88 ? -12.441 -9.320 3.134 1.00 94.12 88 GLY A N 1
ATOM 690 C CA . GLY A 1 88 ? -11.124 -9.919 3.329 1.00 94.12 88 GLY A CA 1
ATOM 691 C C . GLY A 1 88 ? -10.005 -9.253 2.527 1.00 94.12 88 GLY A C 1
ATOM 692 O O . GLY A 1 88 ? -8.884 -9.778 2.494 1.00 94.12 88 GLY A O 1
ATOM 693 N N . LYS A 1 89 ? -10.282 -8.119 1.884 1.00 96.44 89 LYS A N 1
ATOM 694 C CA . LYS A 1 89 ? -9.341 -7.317 1.098 1.00 96.44 89 LYS A CA 1
ATOM 695 C C . LYS A 1 89 ? -9.561 -5.833 1.412 1.00 96.44 89 LYS A C 1
ATOM 697 O O . LYS A 1 89 ? -10.460 -5.473 2.152 1.00 96.44 89 LYS A O 1
ATOM 702 N N . LEU A 1 90 ? -8.666 -4.961 0.950 1.00 96.69 90 LEU A N 1
ATOM 703 C CA . LEU A 1 90 ? -8.797 -3.520 1.189 1.00 96.69 90 LEU A CA 1
ATOM 704 C C . LEU A 1 90 ? -9.102 -2.793 -0.108 1.00 96.69 90 LEU A C 1
ATOM 706 O O . LEU A 1 90 ? -8.276 -2.762 -1.021 1.00 96.69 90 LEU A O 1
ATOM 710 N N . SER A 1 91 ? -10.255 -2.140 -0.158 1.00 97.19 91 SER A N 1
ATOM 711 C CA . SER A 1 91 ? -10.567 -1.170 -1.200 1.00 97.19 91 SER A CA 1
ATOM 712 C C . SER A 1 91 ? -9.709 0.096 -1.065 1.00 97.19 91 SER A C 1
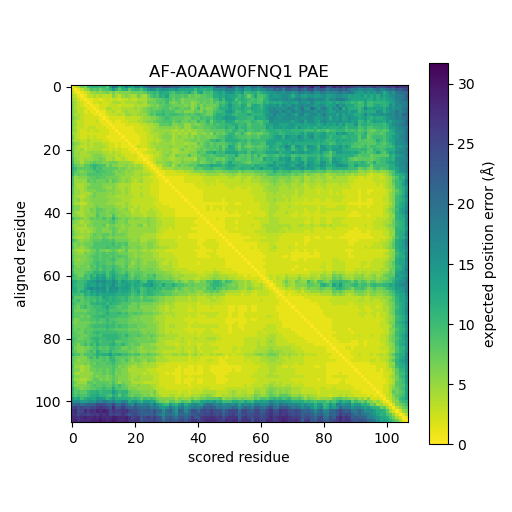ATOM 714 O O . SER A 1 91 ? -9.145 0.410 -0.008 1.00 97.19 91 SER A O 1
ATOM 716 N N . PHE A 1 92 ? -9.646 0.898 -2.133 1.00 95.75 92 PHE A N 1
ATOM 717 C CA . PHE A 1 92 ? -8.952 2.189 -2.090 1.00 95.75 92 PHE A CA 1
ATOM 718 C C . PHE A 1 92 ? -9.488 3.121 -0.988 1.00 95.75 92 PHE A C 1
ATOM 720 O O . PHE A 1 92 ? -8.712 3.854 -0.369 1.00 95.75 92 PHE A O 1
ATOM 727 N N . ASP A 1 93 ? -10.798 3.111 -0.730 1.00 95.50 93 ASP A N 1
ATOM 728 C CA . ASP A 1 93 ? -11.394 3.972 0.292 1.00 95.50 93 ASP A CA 1
ATOM 729 C C . ASP A 1 93 ? -11.054 3.511 1.714 1.00 95.50 93 ASP A C 1
ATOM 731 O O . ASP A 1 93 ? -10.737 4.353 2.557 1.00 95.50 93 ASP A O 1
ATOM 735 N N . GLU A 1 94 ? -11.022 2.205 1.977 1.00 95.19 94 GLU A N 1
ATOM 736 C CA . GLU A 1 94 ? -10.567 1.654 3.261 1.00 95.19 94 GLU A CA 1
ATOM 737 C C . GLU A 1 94 ? -9.090 1.951 3.501 1.00 95.19 94 GLU A C 1
ATOM 739 O O . GLU A 1 94 ? -8.728 2.498 4.546 1.00 95.19 94 GLU A O 1
ATOM 744 N N . PHE A 1 95 ? -8.243 1.722 2.494 1.00 93.31 95 PHE A N 1
ATOM 745 C CA . PHE A 1 95 ? -6.833 2.100 2.543 1.00 93.31 95 PHE A CA 1
ATOM 746 C C . PHE A 1 95 ? -6.657 3.595 2.851 1.00 93.31 95 PHE A C 1
ATOM 748 O O . PHE A 1 95 ? -5.895 3.971 3.748 1.00 93.31 95 PHE A O 1
ATOM 755 N N . LYS A 1 96 ? -7.400 4.467 2.155 1.00 92.25 96 LYS A N 1
ATOM 756 C CA . LYS A 1 96 ? -7.379 5.918 2.385 1.00 92.25 96 LYS A CA 1
ATOM 757 C C . LYS A 1 96 ? -7.757 6.255 3.827 1.00 92.25 96 LYS A C 1
ATOM 759 O O . LYS A 1 96 ? -7.059 7.043 4.462 1.00 92.25 96 LYS A O 1
ATOM 764 N N . ASN A 1 97 ? -8.817 5.645 4.353 1.00 90.00 97 ASN A N 1
ATOM 765 C CA . ASN A 1 97 ? -9.295 5.881 5.715 1.00 90.00 97 ASN A CA 1
ATOM 766 C C . ASN A 1 97 ? -8.265 5.446 6.773 1.00 90.00 97 ASN A C 1
ATOM 768 O O . ASN A 1 97 ? -8.045 6.155 7.760 1.00 90.00 97 ASN A O 1
ATOM 772 N N . VAL A 1 98 ? -7.585 4.318 6.562 1.00 86.81 98 VAL A N 1
ATOM 773 C CA . VAL A 1 98 ? -6.520 3.830 7.455 1.00 86.81 98 VAL A CA 1
ATOM 774 C C . VAL A 1 98 ? -5.324 4.776 7.453 1.00 86.81 98 VAL A C 1
ATOM 776 O O . VAL A 1 98 ? -4.818 5.142 8.515 1.00 86.81 98 VAL A O 1
ATOM 779 N N . VAL A 1 99 ? -4.877 5.212 6.274 1.00 84.69 99 VAL A N 1
ATOM 780 C CA . VAL A 1 99 ? -3.744 6.139 6.173 1.00 84.69 99 VAL A CA 1
ATOM 781 C C . VAL A 1 99 ? -4.110 7.499 6.758 1.00 84.69 99 VAL A C 1
ATOM 783 O O . VAL A 1 99 ? -3.318 8.075 7.505 1.00 84.69 99 VAL A O 1
ATOM 786 N N . ASP A 1 100 ? -5.313 8.004 6.483 1.00 80.94 100 ASP A N 1
ATOM 787 C CA . ASP A 1 100 ? -5.780 9.279 7.020 1.00 80.94 100 ASP A CA 1
ATOM 788 C C . ASP A 1 100 ? -5.900 9.237 8.543 1.00 80.94 100 ASP A C 1
ATOM 790 O O . ASP A 1 100 ? -5.379 10.139 9.191 1.00 80.94 100 ASP A O 1
ATOM 794 N N . SER A 1 101 ? -6.484 8.183 9.122 1.00 72.38 101 SER A N 1
ATOM 795 C CA . SER A 1 101 ? -6.616 8.034 10.580 1.00 72.38 101 SER A CA 1
ATOM 796 C C . SER A 1 101 ? -5.262 7.928 11.293 1.00 72.38 101 SER A C 1
ATOM 798 O O . SER A 1 101 ? -5.061 8.573 12.324 1.00 72.38 101 SER A O 1
ATOM 800 N N . LYS A 1 102 ? -4.294 7.201 10.718 1.00 61.75 102 LYS A N 1
ATOM 801 C CA . LYS A 1 102 ? -2.936 7.066 11.277 1.00 61.75 102 LYS A CA 1
ATOM 802 C C . LYS A 1 102 ? -2.065 8.309 11.048 1.00 61.75 102 LYS A C 1
ATOM 804 O O . LYS A 1 102 ? -1.167 8.571 11.842 1.00 61.75 102 LYS A O 1
ATOM 809 N N . SER A 1 103 ? -2.375 9.135 10.044 1.00 54.38 103 SER A N 1
ATOM 810 C CA . SER A 1 103 ? -1.699 10.423 9.800 1.00 54.38 103 SER A CA 1
ATOM 811 C C . SER A 1 103 ? -2.046 11.510 10.832 1.00 54.38 103 SER A C 1
ATOM 813 O O . SER A 1 103 ? -1.347 12.521 10.900 1.00 54.38 103 SER A O 1
ATOM 815 N N . VAL A 1 104 ? -3.115 11.339 11.628 1.00 42.34 104 VAL A N 1
ATOM 816 C CA . VAL A 1 104 ? -3.535 12.309 12.667 1.00 42.34 104 VAL A CA 1
ATOM 817 C C . VAL A 1 104 ? -2.952 11.991 14.048 1.00 42.34 104 VAL A C 1
ATOM 819 O O . VAL A 1 104 ? -3.124 12.785 14.974 1.00 42.34 104 VAL A O 1
ATOM 822 N N . ALA A 1 105 ? -2.193 10.900 14.206 1.00 37.78 105 ALA A N 1
ATOM 823 C CA . ALA A 1 105 ? -1.361 10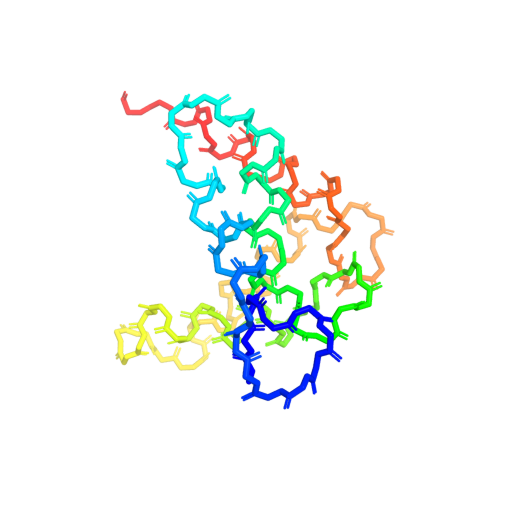.699 15.391 1.00 37.78 105 ALA A CA 1
ATOM 824 C C . ALA A 1 105 ? -0.158 11.662 15.339 1.00 37.78 105 ALA A C 1
ATOM 826 O O . ALA A 1 105 ? 0.967 11.287 15.020 1.00 37.78 105 ALA A O 1
ATOM 827 N N . LYS A 1 106 ? -0.437 12.946 15.598 1.00 32.81 106 LYS A N 1
ATOM 828 C CA . LYS A 1 106 ? 0.555 13.986 15.867 1.00 32.81 106 LYS A CA 1
ATOM 829 C C . LYS A 1 106 ? 1.471 13.508 16.993 1.00 32.81 106 LYS A C 1
ATOM 831 O O . LYS A 1 106 ? 0.996 13.267 18.103 1.00 32.81 106 LYS A O 1
ATOM 836 N N . ILE A 1 107 ? 2.760 13.413 16.681 1.00 34.19 107 ILE A N 1
ATOM 837 C CA . ILE A 1 107 ? 3.836 13.626 17.653 1.00 34.19 107 ILE A CA 1
ATOM 838 C C . ILE A 1 107 ? 3.833 15.113 18.022 1.00 34.19 107 ILE A C 1
ATOM 840 O O . ILE A 1 107 ? 3.603 15.938 17.102 1.00 34.19 107 ILE A O 1
#

Solvent-accessible surface area (backbone atoms only — not comparable to full-atom values): 6333 Å² total; per-residue (Å²): 142,51,83,46,33,81,86,66,76,87,55,71,50,72,68,32,50,49,54,53,56,47,49,73,39,90,85,46,50,72,67,56,38,50,51,53,54,48,47,64,35,22,77,89,66,82,67,40,32,42,63,68,37,47,43,52,48,52,42,68,73,56,50,84,80,52,55,70,68,61,49,46,54,52,44,53,52,48,47,68,76,38,35,84,88,70,81,72,42,33,44,66,66,36,50,48,52,50,53,54,61,60,68,66,67,73,126

Sequence (107 aa):
MDVFDEDGSGTIDFQEFITGLSAFSGKTSKIDKLRFAFKIYDIDRDGYIGNGELFIVMKMMVGKNLQDEELQQIVDKTMMEADQDGDGKLSFDEFKNVVDSKSVAKI

InterPro domains:
  IPR002048 EF-hand domain [PF00036] (1-23)
  IPR002048 EF-hand domain [PF13499] (32-98)
  IPR002048 EF-hand domain [PS50222] (1-27)
  IPR002048 EF-hand domain [PS50222] (29-64)
  IPR002048 EF-hand domain [PS50222] (70-105)
  IPR002048 EF-hand dom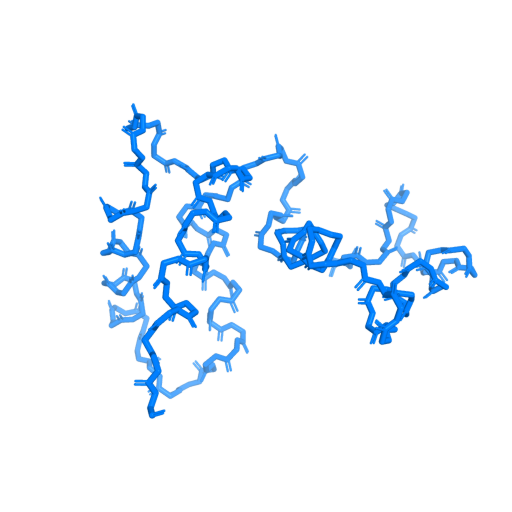ain [SM00054] (1-24)
  IPR002048 EF-hand domain [SM00054] (33-61)
  IPR002048 EF-hand domain [SM00054] (74-102)
  IPR002048 EF-hand domain [cd00051] (33-99)
  IPR011992 EF-hand domain pair [SSF47473] (1-99)
  IPR018247 EF-Hand 1, calcium-binding site [PS00018] (5-17)
  IPR018247 EF-Hand 1, calcium-binding site [PS00018] (42-54)
  IPR018247 EF-Hand 1, calcium-binding site [PS00018] (83-95)

Mean predicted aligned error: 6.77 Å

Foldseek 3Di:
DDLLCPVPPVDHDPVSVVLLVVLVDPPDDPLSVLVSVQSQQPPVPPQWHALVSNLVSVCVVCPPVDDSVRSSVVSVVLQVVQVPPPPRIHHSVSSVVSVVVVVPPDD

Organism: NCBI:txid2478898

Radius of gyration: 14.99 Å; Cα contacts (8 Å, |Δi|>4): 81; chains: 1; bounding box: 32×35×39 Å

pLDDT: mean 85.36, std 12.74, range [32.81, 97.19]

Nearest PDB structures (foldseek):
  2p6b-assembly1_B  TM=9.546E-01  e=2.372E-10  Homo sapiens
  4f0z-assembly1_B  TM=9.580E-01  e=4.999E-10  Homo sapiens
  7u0t-assembly1_A  TM=9.539E-01  e=4.721E-10  Homo sapiens
  3ll8-assembly2_D  TM=8.947E-01  e=3.160E-10  Homo sapiens
  3ll8-assembly3_B  TM=8.914E-01  e=2.984E-10  Homo sapiens